Protein AF-A0A524IY95-F1 (afdb_monomer_lite)

Radius of gyration: 20.34 Å; chains: 1; bounding box: 54×57×30 Å

Secondary structure (DSSP, 8-state):
---------PPPEEEEESSGGGEEEEEEE-SSS-EEEEEE---SEEEEEEETTTEEEEEETTEEEEEE--HHHHT-PPPHHHHHHHHHHHHTT----

Structure (mmCIF, N/CA/C/O backbone):
data_AF-A0A524IY95-F1
#
_entry.id   AF-A0A524IY95-F1
#
loop_
_atom_site.group_PDB
_atom_site.id
_atom_site.type_symbol
_atom_site.label_atom_id
_atom_site.label_alt_id
_atom_site.label_comp_id
_atom_site.label_asym_id
_atom_site.label_entity_id
_atom_site.label_seq_id
_atom_site.pdbx_PDB_ins_code
_atom_site.Cartn_x
_atom_site.Cartn_y
_atom_site.Cartn_z
_atom_site.occupancy
_atom_site.B_iso_or_equiv
_atom_site.auth_seq_id
_atom_site.auth_comp_id
_atom_site.auth_asym_id
_atom_site.auth_atom_id
_atom_site.pdbx_PDB_model_num
ATOM 1 N N . MET A 1 1 ? 27.101 25.761 -12.326 1.00 37.00 1 MET A N 1
ATOM 2 C CA . MET A 1 1 ? 26.890 24.484 -11.610 1.00 37.00 1 MET A CA 1
ATOM 3 C C . MET A 1 1 ? 25.589 23.878 -12.107 1.00 37.00 1 MET A C 1
ATOM 5 O O . MET A 1 1 ? 24.523 24.252 -11.639 1.00 37.00 1 MET A O 1
ATOM 9 N N . THR A 1 2 ? 25.655 23.026 -13.126 1.00 36.78 2 THR A N 1
ATOM 10 C CA . THR A 1 2 ? 24.463 22.504 -13.808 1.00 36.78 2 THR A CA 1
ATOM 11 C C . THR A 1 2 ? 24.118 21.149 -13.203 1.00 36.78 2 THR A C 1
ATOM 13 O O . THR A 1 2 ? 24.705 20.133 -13.564 1.00 36.78 2 THR A O 1
ATOM 16 N N . ARG A 1 3 ? 23.203 21.124 -12.227 1.00 44.84 3 ARG A N 1
ATOM 17 C CA . ARG A 1 3 ? 22.599 19.870 -11.762 1.00 44.84 3 ARG A CA 1
ATOM 18 C C . ARG A 1 3 ? 21.469 19.539 -12.732 1.00 44.84 3 ARG A C 1
ATOM 20 O O . ARG A 1 3 ? 20.336 19.974 -12.557 1.00 44.84 3 ARG A O 1
ATOM 27 N N . THR A 1 4 ? 21.803 18.809 -13.790 1.00 45.38 4 THR A N 1
ATOM 28 C CA . THR A 1 4 ? 20.822 18.166 -14.666 1.00 45.38 4 THR A CA 1
ATOM 29 C C . THR A 1 4 ? 20.107 17.103 -13.837 1.00 45.38 4 THR A C 1
ATOM 31 O O . THR A 1 4 ? 20.555 15.962 -13.746 1.00 45.38 4 THR A O 1
ATOM 34 N N . ALA A 1 5 ? 19.029 17.484 -13.151 1.00 49.19 5 ALA A N 1
ATOM 35 C CA . ALA A 1 5 ? 18.117 16.523 -12.557 1.00 49.19 5 ALA A CA 1
ATOM 36 C C . ALA A 1 5 ? 17.391 15.850 -13.721 1.00 49.19 5 ALA A C 1
ATOM 38 O O . ALA A 1 5 ? 16.469 16.412 -14.310 1.00 49.19 5 ALA A O 1
ATOM 39 N N . ALA A 1 6 ? 17.878 14.669 -14.102 1.00 43.59 6 ALA A N 1
ATOM 40 C CA . ALA A 1 6 ? 17.152 13.766 -14.972 1.00 43.59 6 ALA A CA 1
ATOM 41 C C . ALA A 1 6 ? 15.714 13.690 -14.454 1.00 43.59 6 ALA A C 1
ATOM 43 O O . ALA A 1 6 ? 15.486 13.327 -13.299 1.00 43.59 6 ALA A O 1
ATOM 44 N N . ASN A 1 7 ? 14.768 14.101 -15.292 1.00 47.06 7 ASN A N 1
ATOM 45 C CA . ASN A 1 7 ? 13.345 14.073 -15.015 1.00 47.06 7 ASN A CA 1
ATOM 46 C C . ASN A 1 7 ? 12.911 12.600 -14.884 1.00 47.06 7 ASN A C 1
ATOM 48 O O . ASN A 1 7 ? 12.420 11.991 -15.835 1.00 47.06 7 ASN A O 1
ATOM 52 N N . LYS A 1 8 ? 13.179 11.984 -13.725 1.00 51.00 8 LYS A N 1
ATOM 53 C CA . LYS A 1 8 ? 12.581 10.714 -13.323 1.00 51.00 8 LYS A CA 1
ATOM 54 C C . LYS A 1 8 ? 11.116 11.032 -13.086 1.00 51.00 8 LYS A C 1
ATOM 56 O O . LYS A 1 8 ? 10.762 11.508 -12.013 1.00 51.00 8 LYS A O 1
ATOM 61 N N . LYS A 1 9 ? 10.277 10.804 -14.098 1.00 63.06 9 LYS A N 1
ATOM 62 C CA . LYS A 1 9 ? 8.826 10.750 -13.914 1.00 63.06 9 LYS A CA 1
ATOM 63 C C . LYS A 1 9 ? 8.564 9.809 -12.735 1.00 63.06 9 LYS A C 1
ATOM 65 O O . LYS A 1 9 ? 8.859 8.619 -12.830 1.00 63.06 9 LYS A O 1
ATOM 70 N N . GLY A 1 10 ? 8.149 10.367 -11.600 1.00 72.00 10 GLY A N 1
ATOM 71 C CA . GLY A 1 10 ? 7.852 9.588 -10.405 1.00 72.00 10 GLY A CA 1
ATOM 72 C C . GLY A 1 10 ? 6.745 8.585 -10.711 1.00 72.00 10 GLY A C 1
ATOM 73 O O . GLY A 1 10 ? 5.851 8.876 -11.507 1.00 72.00 10 GLY A O 1
ATOM 74 N N . ARG A 1 11 ? 6.816 7.399 -10.106 1.00 82.88 11 ARG A N 1
ATOM 75 C CA . ARG A 1 11 ? 5.716 6.436 -10.169 1.00 82.88 11 ARG A CA 1
ATOM 76 C C . ARG A 1 11 ? 4.608 6.910 -9.245 1.00 82.88 11 ARG A C 1
ATOM 78 O O . ARG A 1 11 ? 4.879 7.366 -8.135 1.00 82.88 11 ARG A O 1
ATOM 85 N N . VAL A 1 12 ? 3.374 6.813 -9.716 1.00 88.06 12 VAL A N 1
ATOM 86 C CA . VAL A 1 12 ? 2.198 7.206 -8.943 1.00 88.06 12 VAL A CA 1
ATOM 87 C C . VAL A 1 12 ? 1.583 5.958 -8.330 1.00 88.06 12 VAL A C 1
ATOM 89 O O . VAL A 1 12 ? 1.468 4.923 -8.987 1.00 88.06 12 VAL A O 1
ATOM 92 N N . PHE A 1 13 ? 1.172 6.066 -7.071 1.00 91.31 13 PHE A N 1
ATOM 93 C CA . PHE A 1 13 ? 0.325 5.072 -6.434 1.00 91.31 13 PHE A CA 1
ATOM 94 C C . PHE A 1 13 ? -0.922 5.740 -5.865 1.00 91.31 13 PHE A C 1
ATOM 96 O O . PHE A 1 13 ? -0.905 6.907 -5.476 1.00 91.31 13 PHE A O 1
ATOM 103 N N . THR A 1 14 ? -2.007 4.980 -5.801 1.00 91.50 14 THR A N 1
ATOM 104 C CA . THR A 1 14 ? -3.254 5.392 -5.159 1.00 91.50 14 THR A CA 1
ATOM 105 C C . THR A 1 14 ? -3.781 4.244 -4.318 1.00 91.50 14 THR A C 1
ATOM 107 O O . THR A 1 14 ? -3.912 3.127 -4.820 1.00 91.50 14 THR A O 1
ATOM 110 N N . ALA A 1 15 ? -4.118 4.522 -3.062 1.00 92.94 15 ALA A N 1
ATOM 111 C CA . ALA A 1 15 ? -4.817 3.590 -2.190 1.00 92.94 15 ALA A CA 1
ATOM 112 C C . ALA A 1 15 ? -6.226 4.124 -1.922 1.00 92.94 15 ALA A C 1
ATOM 114 O O . ALA A 1 15 ? -6.396 5.186 -1.326 1.00 92.94 15 ALA A O 1
ATOM 115 N N . GLU A 1 16 ? -7.235 3.387 -2.368 1.00 94.19 16 GLU A N 1
ATOM 116 C CA . GLU A 1 16 ? -8.638 3.690 -2.121 1.00 94.19 16 GLU A CA 1
ATOM 117 C C . GLU A 1 16 ? -9.164 2.728 -1.058 1.00 94.19 16 GLU A C 1
ATOM 119 O O . GLU A 1 16 ? -9.194 1.516 -1.265 1.00 94.19 16 GLU A O 1
ATOM 124 N N . LEU A 1 17 ? -9.562 3.257 0.097 1.00 95.00 17 LEU A N 1
ATOM 125 C CA . LEU A 1 17 ? -10.098 2.467 1.203 1.00 95.00 17 LEU A CA 1
ATOM 126 C C . LEU A 1 17 ? -11.602 2.710 1.329 1.00 95.00 17 LEU A C 1
ATOM 128 O O . LEU A 1 17 ? -12.055 3.852 1.329 1.00 95.00 17 LEU A O 1
ATOM 132 N N . LYS A 1 18 ? -12.381 1.642 1.522 1.00 93.12 18 LYS A N 1
ATOM 133 C CA . LYS A 1 18 ? -13.846 1.720 1.672 1.00 93.12 18 LYS A CA 1
ATOM 134 C C . LYS A 1 18 ? -14.285 2.433 2.953 1.00 93.12 18 LYS A C 1
ATOM 136 O O . LYS A 1 18 ? -15.431 2.855 3.072 1.00 93.12 18 LYS A O 1
ATOM 141 N N . SER A 1 19 ? -13.408 2.515 3.953 1.00 91.69 19 SER A N 1
ATOM 142 C CA . SER A 1 19 ? -13.703 3.141 5.240 1.00 91.69 19 SER A CA 1
ATOM 143 C C . SER A 1 19 ? -12.438 3.662 5.906 1.00 91.69 19 SER A C 1
ATOM 145 O O . SER A 1 19 ? -11.386 3.032 5.833 1.00 91.69 19 SER A O 1
ATOM 147 N N . LYS A 1 20 ? -12.573 4.747 6.678 1.00 91.06 20 LYS A N 1
ATOM 148 C CA . LYS A 1 20 ? -11.505 5.266 7.547 1.00 91.06 20 LYS A CA 1
ATOM 149 C C . LYS A 1 20 ? -11.016 4.239 8.574 1.00 91.06 20 LYS A C 1
ATOM 151 O O . LYS A 1 20 ? -9.877 4.323 8.995 1.00 91.06 20 LYS A O 1
ATOM 156 N N . ARG A 1 21 ? -11.838 3.249 8.948 1.00 92.44 21 ARG A N 1
ATOM 157 C CA . ARG A 1 21 ? -11.423 2.160 9.857 1.00 92.44 21 ARG A CA 1
ATOM 158 C C . ARG A 1 21 ? -10.382 1.217 9.249 1.00 92.44 21 ARG A C 1
ATOM 160 O O . ARG A 1 21 ? -9.701 0.521 9.988 1.00 92.44 21 ARG A O 1
ATOM 167 N N . ALA A 1 22 ? -10.289 1.163 7.920 1.00 90.50 22 ALA A N 1
ATOM 168 C CA . ALA A 1 22 ? -9.278 0.369 7.227 1.00 90.50 22 ALA A CA 1
ATOM 169 C C . ALA A 1 22 ? -7.912 1.079 7.178 1.00 90.50 22 ALA A C 1
ATOM 171 O O . ALA A 1 22 ? -6.904 0.450 6.862 1.00 90.50 22 ALA A O 1
ATOM 172 N N . LEU A 1 23 ? -7.873 2.376 7.498 1.00 93.44 23 LEU A N 1
ATOM 173 C CA . LEU A 1 23 ? -6.647 3.138 7.675 1.00 93.44 23 LEU A CA 1
ATOM 174 C C . LEU A 1 23 ? -6.170 2.966 9.120 1.00 93.44 23 LEU A C 1
ATOM 176 O O . LEU A 1 23 ? -6.910 3.253 10.058 1.00 93.44 23 LEU A O 1
ATOM 180 N N . LYS A 1 24 ? -4.939 2.489 9.294 1.00 91.00 24 LYS A N 1
ATOM 181 C CA . LYS A 1 24 ? -4.342 2.249 10.609 1.00 91.00 24 LYS A CA 1
ATOM 182 C C . LYS A 1 24 ? -3.612 3.489 11.114 1.00 91.00 24 LYS A C 1
ATOM 184 O O . LYS A 1 24 ? -3.802 3.877 12.262 1.00 91.00 24 LYS A O 1
ATOM 189 N N . SER A 1 25 ? -2.784 4.103 10.273 1.00 89.88 25 SER A N 1
ATOM 190 C CA . SER A 1 25 ? -2.021 5.296 10.634 1.00 89.88 25 SER A CA 1
ATOM 191 C C . SER A 1 25 ? -1.642 6.105 9.391 1.00 89.88 25 SER A C 1
ATOM 193 O O . SER A 1 25 ? -1.461 5.561 8.300 1.00 89.88 25 SER A O 1
ATOM 195 N N . ILE A 1 26 ? -1.541 7.424 9.561 1.00 90.25 26 ILE A N 1
ATOM 196 C CA . ILE A 1 26 ? -0.831 8.314 8.639 1.00 90.25 26 ILE A CA 1
ATOM 197 C C . ILE A 1 26 ? 0.154 9.098 9.493 1.00 90.25 26 ILE A C 1
ATOM 199 O O . ILE A 1 26 ? -0.254 9.765 10.444 1.00 90.25 26 ILE A O 1
ATOM 203 N N . SER A 1 27 ? 1.435 9.002 9.164 1.00 86.44 27 SER A N 1
ATOM 204 C CA . SER A 1 27 ? 2.493 9.781 9.791 1.00 86.44 27 SER A CA 1
ATOM 205 C C . SER A 1 27 ? 3.158 10.649 8.733 1.00 86.44 27 SER A C 1
ATOM 207 O O . SER A 1 27 ? 3.539 10.165 7.667 1.00 86.44 27 SER A O 1
ATOM 209 N N . LEU A 1 28 ? 3.234 11.942 9.028 1.00 83.31 28 LEU A N 1
ATOM 210 C CA . LEU A 1 28 ? 3.939 12.945 8.245 1.00 83.31 28 LEU A CA 1
ATOM 211 C C . LEU A 1 28 ? 5.129 13.362 9.104 1.00 83.31 28 LEU A C 1
ATOM 213 O O . LEU A 1 28 ? 4.930 14.019 10.130 1.00 83.31 28 LEU A O 1
ATOM 217 N N . ASP A 1 29 ? 6.329 12.908 8.750 1.00 77.12 29 ASP A N 1
ATOM 218 C CA . ASP A 1 29 ? 7.537 13.312 9.460 1.00 77.12 29 ASP A CA 1
ATOM 219 C C . ASP A 1 29 ? 8.036 14.639 8.881 1.00 77.12 29 ASP A C 1
ATOM 221 O O . ASP A 1 29 ? 8.405 14.723 7.713 1.00 77.12 29 ASP A O 1
ATOM 225 N N . ASN A 1 30 ? 8.028 15.680 9.715 1.00 66.00 30 ASN A N 1
ATOM 226 C CA . ASN A 1 30 ? 8.575 17.000 9.388 1.00 66.00 30 ASN A CA 1
ATOM 227 C C . ASN A 1 30 ? 10.040 17.143 9.858 1.00 66.00 30 ASN A C 1
ATOM 229 O O . ASN A 1 30 ? 10.557 18.257 9.963 1.00 66.00 30 ASN A O 1
ATOM 233 N N . GLY A 1 31 ? 10.679 16.034 10.2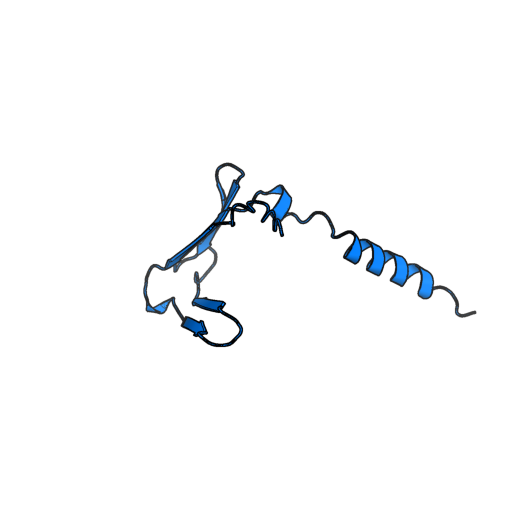42 1.00 65.94 31 GLY A N 1
ATOM 234 C CA . GLY A 1 31 ? 12.073 15.952 10.656 1.00 65.94 31 GLY A CA 1
ATOM 235 C C . GLY A 1 31 ? 13.056 15.964 9.482 1.00 65.94 31 GLY A C 1
ATOM 236 O O . GLY A 1 31 ? 12.753 16.371 8.366 1.00 65.94 31 GLY A O 1
ATOM 237 N N . THR A 1 32 ? 14.289 15.514 9.725 1.00 61.72 32 THR A N 1
ATOM 238 C CA . THR A 1 32 ? 15.361 15.502 8.708 1.00 61.72 32 THR A CA 1
ATOM 239 C C . THR A 1 32 ? 15.137 14.494 7.577 1.00 61.72 32 THR A C 1
ATOM 241 O O . THR A 1 32 ? 15.820 14.570 6.555 1.00 61.72 32 THR A O 1
ATOM 244 N N . GLN A 1 33 ? 14.190 13.566 7.739 1.00 66.12 33 GLN A N 1
ATOM 245 C CA . GLN A 1 33 ? 13.693 12.684 6.688 1.00 66.12 33 GLN A CA 1
ATOM 246 C C . GLN A 1 33 ? 12.254 13.100 6.366 1.00 66.12 33 GLN A C 1
ATOM 248 O O . GLN A 1 33 ? 11.324 12.679 7.039 1.00 66.12 33 GLN A O 1
ATOM 253 N N . ASP A 1 34 ? 12.106 13.957 5.354 1.00 72.75 34 ASP A N 1
ATOM 254 C CA . ASP A 1 34 ? 10.835 14.471 4.818 1.00 72.75 34 ASP A CA 1
ATOM 255 C C . ASP A 1 34 ? 10.030 13.325 4.175 1.00 72.75 34 ASP A C 1
ATOM 257 O O . ASP A 1 34 ? 10.102 13.065 2.970 1.00 72.75 34 ASP A O 1
ATOM 261 N N . GLY A 1 35 ? 9.379 12.528 5.023 1.00 81.06 35 GLY A N 1
ATOM 262 C CA . GLY A 1 35 ? 8.809 11.233 4.678 1.00 81.06 35 GLY A CA 1
ATOM 263 C C . GLY A 1 35 ? 7.361 11.092 5.131 1.00 81.06 35 GLY A C 1
ATOM 264 O O . GLY A 1 35 ? 6.960 11.569 6.191 1.00 81.06 35 GLY A O 1
ATOM 265 N N . VAL A 1 36 ? 6.570 10.380 4.326 1.00 86.69 36 VAL A N 1
ATOM 266 C CA . VAL A 1 36 ? 5.169 10.069 4.628 1.00 86.69 36 VAL A CA 1
ATOM 267 C C . VAL A 1 36 ? 4.996 8.561 4.744 1.00 86.69 36 VAL A C 1
ATOM 269 O O . VAL A 1 36 ? 5.307 7.827 3.806 1.00 86.69 36 VAL A O 1
ATOM 272 N N . LEU A 1 37 ? 4.458 8.101 5.873 1.00 87.69 37 LEU A N 1
ATOM 273 C CA . LEU A 1 37 ? 4.072 6.708 6.084 1.00 87.69 37 LEU A CA 1
ATOM 274 C C . LEU A 1 37 ? 2.549 6.598 6.129 1.00 87.69 37 LEU A C 1
ATOM 276 O O . LEU A 1 37 ? 1.894 7.236 6.952 1.00 87.69 37 LEU A O 1
ATOM 280 N N . ILE A 1 38 ? 1.993 5.754 5.261 1.00 90.12 38 ILE A N 1
ATOM 281 C CA . ILE A 1 38 ? 0.569 5.418 5.239 1.00 90.12 38 ILE A CA 1
ATOM 282 C C . ILE A 1 38 ? 0.448 3.923 5.519 1.00 90.12 38 ILE A C 1
ATOM 284 O O . ILE A 1 38 ? 0.866 3.102 4.703 1.00 90.12 38 ILE A O 1
ATOM 288 N N . GLU A 1 39 ? -0.146 3.565 6.653 1.00 90.00 39 GLU A N 1
ATOM 289 C CA . GLU A 1 39 ? -0.451 2.178 6.992 1.00 90.00 39 GLU A CA 1
ATOM 290 C C . GLU A 1 39 ? -1.960 1.943 6.965 1.00 90.00 39 GLU A C 1
ATOM 292 O O . GLU A 1 39 ? -2.747 2.673 7.570 1.00 90.00 39 GLU A O 1
ATOM 297 N N . GLY A 1 40 ? -2.381 0.862 6.319 1.00 92.50 40 GLY A N 1
ATOM 298 C CA . GLY A 1 40 ? -3.774 0.438 6.268 1.00 92.50 40 GLY A CA 1
ATOM 299 C C . GLY A 1 40 ? -3.897 -1.013 5.827 1.00 92.50 40 GLY A C 1
ATOM 300 O O . GLY A 1 40 ? -2.899 -1.696 5.600 1.00 92.50 40 GLY A O 1
ATOM 301 N N . THR A 1 41 ? -5.130 -1.494 5.710 1.00 94.88 41 THR A N 1
ATOM 302 C CA . THR A 1 41 ? -5.428 -2.848 5.242 1.00 94.88 41 THR A CA 1
ATOM 303 C C . THR A 1 41 ? -6.380 -2.818 4.054 1.00 94.88 41 THR A C 1
ATOM 305 O O . THR A 1 41 ? -7.409 -2.147 4.077 1.00 94.88 41 THR A O 1
ATOM 308 N N . LEU A 1 42 ? -6.068 -3.600 3.019 1.00 95.88 42 LEU A N 1
ATOM 309 C CA . LEU A 1 42 ? -7.019 -3.909 1.947 1.00 95.88 42 LEU A CA 1
ATOM 310 C C . LEU A 1 42 ? -7.995 -5.027 2.369 1.00 95.88 42 LEU A C 1
ATOM 312 O O . LEU A 1 42 ? -8.913 -5.372 1.627 1.00 95.88 42 LEU A O 1
ATOM 316 N N . GLY A 1 43 ? -7.844 -5.581 3.575 1.00 95.75 43 GLY A N 1
ATOM 317 C CA . GLY A 1 43 ? -8.586 -6.740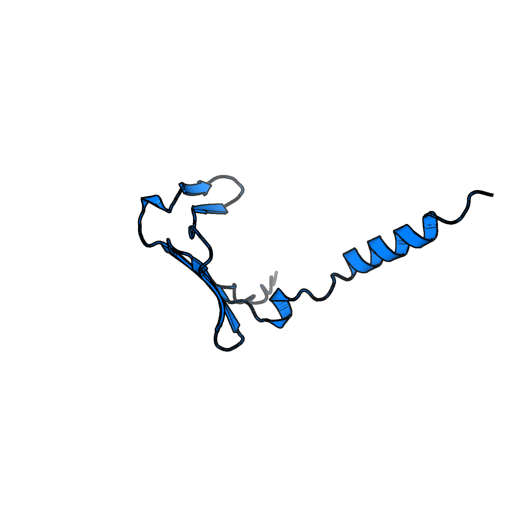 4.056 1.00 95.75 43 GLY A CA 1
ATOM 318 C C . GLY A 1 43 ? -8.133 -8.028 3.365 1.00 95.75 43 GLY A C 1
ATOM 319 O O . GLY A 1 43 ? -6.959 -8.188 3.045 1.00 95.75 43 GLY A O 1
ATOM 320 N N . THR A 1 44 ? -9.064 -8.956 3.137 1.00 96.88 44 THR A N 1
ATOM 321 C CA . THR A 1 44 ? -8.761 -10.204 2.415 1.00 96.88 44 THR A CA 1
ATOM 322 C C . THR A 1 44 ? -8.550 -9.919 0.930 1.00 96.88 44 THR A C 1
ATOM 324 O O . THR A 1 44 ? -9.312 -9.146 0.344 1.00 96.88 44 THR A O 1
ATOM 327 N N . LEU A 1 45 ? -7.529 -10.536 0.330 1.00 97.12 45 LEU A N 1
ATOM 328 C CA . LEU A 1 45 ? -7.241 -10.423 -1.099 1.00 97.12 45 LEU A CA 1
ATOM 329 C C . LEU A 1 45 ? -8.374 -11.055 -1.914 1.00 97.12 45 LEU A C 1
ATOM 331 O O . LEU A 1 45 ? -8.691 -12.227 -1.736 1.00 97.12 45 LEU A O 1
ATOM 335 N N . ILE A 1 46 ? -8.961 -10.272 -2.814 1.00 96.69 46 ILE A N 1
ATOM 336 C CA . ILE A 1 46 ? -9.935 -10.743 -3.804 1.00 96.69 46 ILE A CA 1
ATOM 337 C C . ILE A 1 46 ? -9.210 -11.076 -5.112 1.00 96.69 46 ILE A C 1
ATOM 339 O O . ILE A 1 46 ? -9.525 -12.068 -5.759 1.00 96.69 46 ILE A O 1
ATOM 343 N N . GLY A 1 47 ? -8.213 -10.272 -5.489 1.00 93.44 47 GLY A N 1
ATOM 344 C CA . 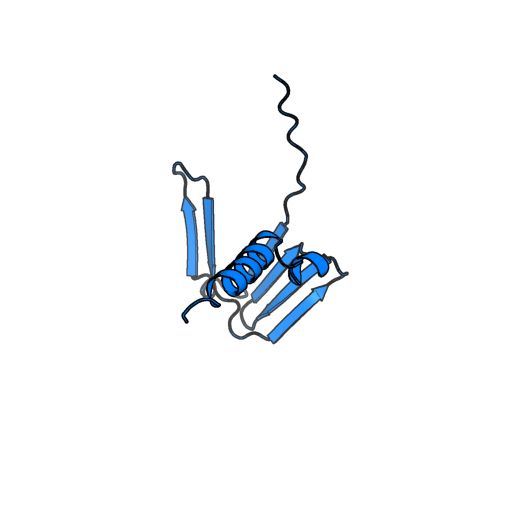GLY A 1 47 ? -7.387 -10.536 -6.662 1.00 93.44 47 GLY A CA 1
ATOM 345 C C . GLY A 1 47 ? -6.315 -9.478 -6.887 1.00 93.44 47 GLY A C 1
ATOM 346 O O . GLY A 1 47 ? -6.324 -8.420 -6.262 1.00 93.44 47 GLY A O 1
ATOM 347 N N . ALA A 1 48 ? -5.394 -9.766 -7.801 1.00 92.12 48 ALA A N 1
ATOM 348 C CA . ALA A 1 48 ? -4.404 -8.815 -8.289 1.00 92.12 48 ALA A CA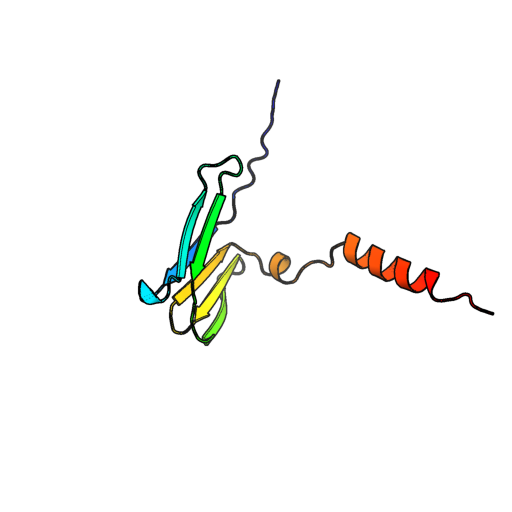 1
ATOM 349 C C . ALA A 1 48 ? -4.284 -8.949 -9.809 1.00 92.12 48 ALA A C 1
ATOM 351 O O . ALA A 1 48 ? -4.304 -10.065 -10.332 1.00 92.12 48 ALA A O 1
ATOM 352 N N . ARG A 1 49 ? -4.185 -7.828 -10.524 1.00 90.69 49 ARG A N 1
ATOM 353 C CA . ARG A 1 49 ? -4.088 -7.812 -11.989 1.00 90.69 49 ARG A CA 1
ATOM 354 C C . ARG A 1 49 ? -3.246 -6.650 -12.489 1.00 90.69 49 ARG A C 1
ATOM 356 O O . ARG A 1 49 ? -3.192 -5.605 -11.852 1.00 90.69 49 ARG A O 1
ATOM 363 N N . ILE A 1 50 ? -2.633 -6.833 -13.653 1.00 87.62 50 ILE A N 1
ATOM 364 C CA . ILE A 1 50 ? -2.023 -5.737 -14.405 1.00 87.62 50 ILE A CA 1
ATOM 365 C C . ILE A 1 50 ? -3.077 -5.182 -15.365 1.00 87.62 50 ILE A C 1
ATOM 367 O O . ILE A 1 50 ? -3.593 -5.918 -16.206 1.00 87.62 50 ILE A O 1
ATOM 371 N N . GLN A 1 51 ? -3.403 -3.901 -15.236 1.00 82.50 51 GLN A N 1
ATOM 372 C CA . GLN A 1 51 ? -4.281 -3.170 -16.140 1.00 82.50 51 GLN A CA 1
ATOM 373 C C . GLN A 1 51 ? -3.437 -2.428 -17.181 1.00 82.50 51 GLN A C 1
ATOM 375 O O . GLN A 1 51 ? -2.420 -1.813 -16.849 1.00 82.50 51 GLN A O 1
ATOM 380 N N . ASP A 1 52 ? -3.830 -2.556 -18.449 1.00 78.38 52 ASP A N 1
ATOM 381 C CA . ASP A 1 52 ? -3.199 -1.910 -19.607 1.00 78.38 52 ASP A CA 1
ATOM 382 C C . ASP A 1 52 ? -1.674 -2.112 -19.703 1.00 78.38 52 ASP A C 1
ATOM 384 O O . ASP A 1 52 ? -0.958 -1.289 -20.261 1.00 78.38 52 ASP A O 1
ATOM 388 N N . GLY A 1 53 ? -1.160 -3.213 -19.137 1.00 69.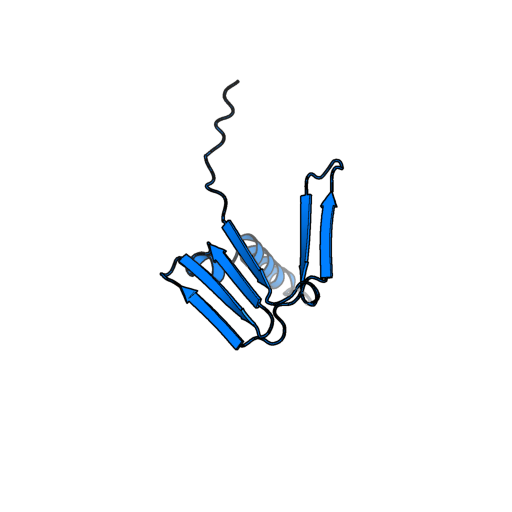12 53 GLY A N 1
ATOM 389 C CA . GLY A 1 53 ? 0.265 -3.569 -19.130 1.00 69.12 53 GLY A CA 1
ATOM 390 C C . GLY A 1 53 ? 1.161 -2.717 -18.218 1.00 69.12 53 GLY A C 1
ATOM 391 O O . GLY A 1 53 ? 2.369 -2.957 -18.169 1.00 69.12 53 GLY A O 1
ATOM 392 N N . ILE A 1 54 ? 0.602 -1.722 -17.520 1.00 73.31 54 ILE A N 1
ATOM 393 C CA . ILE A 1 54 ? 1.383 -0.649 -16.883 1.00 73.31 54 ILE A CA 1
ATOM 394 C C . ILE A 1 54 ? 0.931 -0.367 -15.439 1.00 73.31 54 ILE A C 1
ATOM 396 O O . ILE A 1 54 ? 1.681 0.235 -14.682 1.00 73.31 54 ILE A O 1
ATOM 400 N N . VAL A 1 55 ? -0.257 -0.809 -15.013 1.00 82.38 55 VAL A N 1
ATOM 401 C CA . VAL A 1 55 ? -0.757 -0.544 -13.653 1.00 82.38 55 VAL A CA 1
ATOM 402 C C . VAL A 1 55 ? -1.018 -1.846 -12.912 1.00 82.38 55 VAL A C 1
ATOM 404 O O . VAL A 1 55 ? -1.875 -2.624 -13.317 1.00 82.38 55 VAL A O 1
ATOM 407 N N . LEU A 1 56 ? -0.334 -2.074 -11.791 1.00 90.31 56 LEU A N 1
ATOM 408 C CA . LEU A 1 56 ? -0.680 -3.151 -10.868 1.00 90.31 56 LEU A CA 1
ATOM 409 C C . LEU A 1 56 ? -1.850 -2.712 -9.989 1.00 90.31 56 LEU A C 1
ATOM 411 O O . LEU A 1 56 ? -1.723 -1.779 -9.200 1.00 90.31 56 LEU A O 1
ATOM 415 N N . GLU A 1 57 ? -2.971 -3.417 -10.101 1.00 92.94 57 GLU A N 1
ATOM 416 C CA . GLU A 1 57 ? -4.153 -3.255 -9.264 1.00 92.94 57 GLU A CA 1
ATOM 417 C C . GLU A 1 57 ? -4.284 -4.450 -8.312 1.00 92.94 57 GLU A C 1
ATOM 419 O O . GLU A 1 57 ? -4.442 -5.592 -8.744 1.00 92.94 57 GLU A O 1
ATOM 424 N N . VAL A 1 58 ? -4.243 -4.184 -7.007 1.00 94.62 58 VAL A N 1
ATOM 425 C CA . VAL A 1 58 ? -4.485 -5.156 -5.935 1.00 94.62 58 VAL A CA 1
ATOM 426 C C . VAL A 1 58 ? -5.838 -4.849 -5.307 1.00 94.62 58 VAL A C 1
ATOM 428 O O . VAL A 1 58 ? -6.039 -3.781 -4.730 1.00 94.62 58 VAL A O 1
ATOM 431 N N . ILE A 1 59 ? -6.769 -5.791 -5.415 1.00 96.25 59 ILE A N 1
ATOM 432 C CA . ILE A 1 59 ? -8.157 -5.657 -4.977 1.00 96.25 59 ILE A CA 1
ATOM 433 C C . ILE A 1 59 ? -8.345 -6.478 -3.709 1.00 96.25 59 ILE A C 1
ATOM 435 O O . ILE A 1 59 ? -8.214 -7.704 -3.720 1.00 96.25 59 ILE A O 1
ATOM 439 N N . GLY A 1 60 ? -8.701 -5.811 -2.617 1.00 96.81 60 GLY A N 1
ATOM 440 C CA . GLY A 1 60 ? -9.083 -6.455 -1.371 1.00 96.81 60 GLY A CA 1
ATOM 441 C C . GLY A 1 60 ? -10.501 -6.094 -0.935 1.00 96.81 60 GLY A C 1
ATOM 442 O O . GLY A 1 60 ? -11.150 -5.180 -1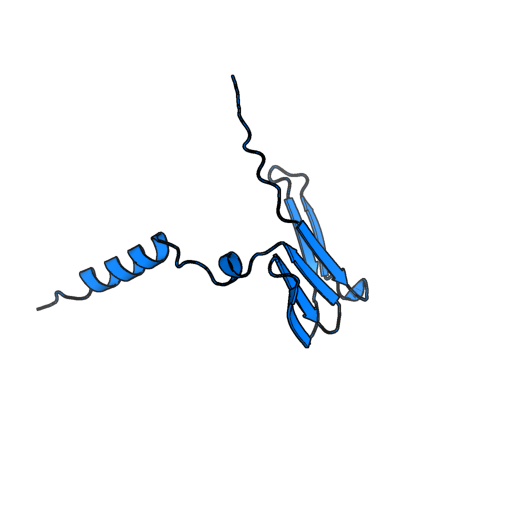.445 1.00 96.81 60 GLY A O 1
ATOM 443 N N . THR A 1 61 ? -11.013 -6.821 0.053 1.00 97.12 61 THR A N 1
ATOM 444 C CA . THR A 1 61 ? -12.368 -6.604 0.595 1.00 97.12 61 THR A CA 1
ATOM 445 C C . THR A 1 61 ? -12.621 -5.192 1.141 1.00 97.12 61 THR A C 1
ATOM 447 O O . THR A 1 61 ? -13.771 -4.752 1.130 1.00 97.12 61 THR A O 1
ATOM 450 N N . GLN A 1 62 ? -11.584 -4.477 1.584 1.00 96.38 62 GLN A N 1
ATOM 451 C CA . GLN A 1 62 ? -11.654 -3.158 2.229 1.00 96.38 62 GLN A CA 1
ATOM 452 C C . GLN A 1 62 ? -11.043 -2.030 1.388 1.00 96.38 62 GLN A C 1
ATOM 454 O O . GLN A 1 62 ? -11.084 -0.877 1.815 1.00 96.38 62 GLN A O 1
ATOM 459 N N . GLY A 1 63 ? -10.518 -2.319 0.196 1.00 95.38 63 GLY A N 1
ATOM 460 C CA . GLY A 1 63 ? -9.927 -1.287 -0.645 1.00 95.38 63 GLY A CA 1
ATOM 461 C C . GLY A 1 63 ? -9.229 -1.811 -1.890 1.00 95.38 63 GLY A C 1
ATOM 462 O O . GLY A 1 63 ? -9.179 -3.016 -2.136 1.00 95.38 63 GLY A O 1
ATOM 463 N N . ILE A 1 64 ? -8.675 -0.881 -2.659 1.00 96.00 64 ILE A N 1
ATOM 464 C CA . ILE A 1 64 ? -7.917 -1.144 -3.878 1.00 96.00 64 ILE A CA 1
ATOM 465 C C . ILE A 1 64 ? -6.615 -0.343 -3.822 1.00 96.00 64 ILE A C 1
ATOM 467 O O . ILE A 1 64 ? -6.633 0.860 -3.566 1.00 96.00 64 ILE A O 1
ATOM 471 N N . LEU A 1 65 ? -5.487 -1.004 -4.075 1.00 94.94 65 LEU A N 1
ATOM 472 C CA . LEU A 1 65 ? -4.192 -0.357 -4.277 1.00 94.94 65 LEU A CA 1
ATOM 473 C C . LEU A 1 65 ? -3.845 -0.408 -5.761 1.00 94.94 65 LEU A C 1
ATOM 475 O O . LEU A 1 65 ? -3.843 -1.483 -6.356 1.00 94.94 65 LEU A O 1
ATOM 479 N N . ARG A 1 66 ? -3.527 0.746 -6.344 1.00 93.50 66 ARG A N 1
ATOM 480 C CA . ARG A 1 66 ? -3.027 0.861 -7.716 1.00 93.50 66 ARG A CA 1
ATOM 481 C C . ARG A 1 66 ? -1.640 1.470 -7.696 1.00 93.50 66 ARG A C 1
ATOM 483 O O . ARG A 1 66 ? -1.427 2.469 -7.012 1.00 93.50 66 ARG A O 1
ATOM 490 N N . VAL A 1 67 ? -0.722 0.880 -8.445 1.00 91.56 67 VAL A N 1
ATOM 491 C CA . VAL A 1 67 ? 0.648 1.371 -8.614 1.00 91.56 67 VAL A CA 1
ATOM 492 C C . VAL A 1 67 ? 0.975 1.366 -10.099 1.00 91.56 67 VAL A C 1
ATOM 494 O O . VAL A 1 67 ? 0.766 0.353 -10.761 1.00 91.56 67 VAL A O 1
ATOM 497 N N . ASP A 1 68 ? 1.497 2.477 -10.614 1.00 89.31 68 ASP A N 1
ATOM 498 C CA . ASP A 1 68 ? 2.125 2.516 -11.937 1.00 89.31 68 ASP A CA 1
ATOM 499 C C . ASP A 1 68 ? 3.395 1.648 -11.912 1.00 89.31 68 ASP A C 1
ATOM 501 O O . ASP A 1 68 ? 4.445 2.056 -11.406 1.00 89.31 68 ASP A O 1
ATOM 505 N N . LEU A 1 69 ? 3.255 0.414 -12.393 1.00 85.81 69 LEU A N 1
ATOM 506 C CA . LEU A 1 69 ? 4.265 -0.631 -12.384 1.00 85.81 69 LEU A CA 1
ATOM 507 C C . LEU A 1 69 ? 4.113 -1.503 -13.633 1.00 85.81 69 LEU A C 1
ATOM 509 O O . LEU A 1 69 ? 3.101 -2.186 -13.815 1.00 85.81 69 LEU A O 1
ATOM 513 N N . LYS A 1 70 ? 5.153 -1.536 -14.471 1.00 81.19 70 LYS A N 1
ATOM 514 C CA . LYS A 1 70 ? 5.177 -2.431 -15.630 1.00 81.19 70 LYS A CA 1
ATOM 515 C C . LYS A 1 70 ? 5.410 -3.866 -15.182 1.00 81.19 70 LYS A C 1
ATOM 517 O O . LYS A 1 70 ? 6.165 -4.130 -14.246 1.00 81.19 70 LYS A O 1
ATOM 522 N N . ILE A 1 71 ? 4.823 -4.810 -15.909 1.00 74.00 71 ILE A N 1
ATOM 523 C CA . ILE A 1 71 ? 4.941 -6.242 -15.599 1.00 74.00 71 ILE A CA 1
ATOM 524 C C . ILE A 1 71 ? 6.401 -6.733 -15.584 1.00 74.00 71 ILE A C 1
ATOM 526 O O . ILE A 1 71 ? 6.775 -7.548 -14.744 1.00 74.00 71 ILE A O 1
ATOM 530 N N . GLU A 1 72 ? 7.243 -6.177 -16.458 1.00 76.56 72 GLU A N 1
ATOM 531 C CA . GLU A 1 72 ? 8.682 -6.460 -16.543 1.00 76.56 72 GLU A CA 1
ATOM 532 C C . GLU A 1 72 ? 9.434 -6.043 -15.269 1.00 76.56 72 GLU A C 1
ATOM 534 O O . GLU A 1 72 ? 10.379 -6.708 -14.852 1.00 76.56 72 GLU A O 1
ATOM 539 N N . GLU A 1 73 ? 8.990 -4.962 -14.621 1.00 73.38 73 GLU A N 1
ATOM 540 C CA . GLU A 1 73 ? 9.558 -4.461 -13.366 1.00 73.38 73 GLU A CA 1
ATOM 541 C C . GLU A 1 73 ? 9.056 -5.287 -12.171 1.00 73.38 73 GLU A C 1
ATOM 543 O O . GLU A 1 73 ? 9.816 -5.560 -11.243 1.00 73.38 73 GLU A O 1
ATOM 548 N N . ALA A 1 74 ? 7.794 -5.730 -12.211 1.00 69.62 74 ALA A N 1
ATOM 549 C CA . ALA A 1 74 ? 7.178 -6.549 -11.165 1.00 69.62 74 ALA A CA 1
ATOM 550 C C . ALA A 1 74 ? 7.782 -7.960 -11.070 1.00 69.62 74 ALA A C 1
ATOM 552 O O . ALA A 1 74 ? 7.884 -8.523 -9.982 1.00 69.62 74 ALA A O 1
ATOM 553 N N . MET A 1 75 ? 8.187 -8.528 -12.207 1.00 68.69 75 MET A N 1
ATOM 554 C CA . MET A 1 75 ? 8.762 -9.874 -12.291 1.00 68.69 75 MET A CA 1
ATOM 555 C C . MET A 1 75 ? 10.217 -9.939 -11.817 1.00 68.69 75 MET A C 1
ATOM 557 O O . MET A 1 75 ? 10.740 -11.040 -11.678 1.00 68.69 75 MET A O 1
ATOM 561 N N . GLY A 1 76 ? 10.846 -8.785 -11.556 1.00 58.75 76 GLY A N 1
ATOM 562 C CA . GLY A 1 76 ? 12.238 -8.663 -11.148 1.00 58.75 76 GLY A CA 1
ATOM 563 C C . GLY A 1 76 ? 13.188 -9.303 -12.159 1.00 58.75 76 GLY A C 1
ATOM 564 O O . GLY A 1 76 ? 13.390 -10.514 -12.159 1.00 58.75 76 GLY A O 1
ATOM 565 N N . THR A 1 77 ? 13.889 -8.512 -12.973 1.00 56.62 77 THR A N 1
ATOM 566 C CA . THR A 1 77 ? 15.154 -9.038 -13.505 1.00 56.62 77 THR A CA 1
ATOM 567 C C . THR A 1 77 ? 16.028 -9.366 -12.296 1.00 56.62 77 THR A C 1
ATOM 569 O O . THR A 1 77 ? 16.198 -8.470 -11.459 1.00 56.62 77 THR A O 1
ATOM 572 N N . PRO A 1 78 ? 16.543 -10.602 -12.148 1.00 50.81 78 PRO A N 1
ATOM 573 C CA . PRO A 1 78 ? 17.379 -10.951 -11.013 1.00 50.81 78 PRO A CA 1
ATOM 574 C C . PRO A 1 78 ? 18.477 -9.902 -10.904 1.00 50.81 78 PRO A C 1
ATOM 576 O O . PRO A 1 78 ? 19.239 -9.685 -11.845 1.00 50.81 78 PRO A O 1
ATOM 579 N N . ASN A 1 79 ? 18.487 -9.192 -9.779 1.00 57.31 79 ASN A N 1
ATOM 580 C CA . ASN A 1 79 ? 19.472 -8.166 -9.515 1.00 57.31 79 ASN A CA 1
ATOM 581 C C . ASN A 1 79 ? 20.850 -8.815 -9.677 1.00 57.31 79 ASN A C 1
ATOM 583 O O . ASN A 1 79 ? 21.142 -9.822 -9.028 1.00 57.31 79 ASN A O 1
ATOM 587 N N . SER A 1 80 ? 21.697 -8.268 -10.547 1.00 56.97 80 SER A N 1
ATOM 588 C CA . SER A 1 80 ? 23.038 -8.802 -10.803 1.00 56.97 80 SER A CA 1
ATOM 589 C C . SER A 1 80 ? 23.849 -8.952 -9.506 1.00 56.97 80 SER A C 1
ATOM 591 O O . SER A 1 80 ? 24.707 -9.828 -9.411 1.00 56.97 80 SER A O 1
ATOM 593 N N . ALA A 1 81 ? 23.531 -8.164 -8.469 1.00 57.72 81 ALA A N 1
ATOM 594 C CA . ALA A 1 81 ? 24.108 -8.294 -7.132 1.00 57.72 81 ALA A CA 1
ATOM 595 C C . ALA A 1 81 ? 23.655 -9.560 -6.370 1.00 57.72 81 ALA A C 1
ATOM 597 O O . ALA A 1 81 ? 24.454 -10.151 -5.641 1.00 57.72 81 ALA A O 1
ATOM 598 N N . ASP A 1 82 ? 22.413 -10.016 -6.555 1.00 57.34 82 ASP A N 1
ATOM 599 C CA . ASP A 1 82 ? 21.888 -11.241 -5.935 1.00 57.34 82 ASP A CA 1
ATOM 600 C C . ASP A 1 82 ? 22.382 -12.500 -6.663 1.00 57.34 82 ASP A C 1
ATOM 602 O O . ASP A 1 82 ? 22.675 -13.517 -6.027 1.00 57.34 82 ASP A O 1
ATOM 606 N N . VAL A 1 83 ? 22.576 -12.416 -7.985 1.00 60.00 83 VAL A N 1
ATOM 607 C CA . VAL A 1 83 ? 23.228 -13.474 -8.777 1.00 60.00 83 VAL A CA 1
ATOM 608 C C . VAL A 1 83 ? 24.696 -13.625 -8.369 1.00 60.00 83 VAL A C 1
ATOM 610 O O . VAL A 1 83 ? 25.154 -14.745 -8.138 1.00 60.00 83 VAL A O 1
ATOM 613 N N . ALA A 1 84 ? 25.423 -12.514 -8.196 1.00 56.28 84 ALA A N 1
ATOM 614 C CA . ALA A 1 84 ? 26.821 -12.535 -7.764 1.00 56.28 84 ALA A CA 1
ATOM 615 C C . ALA A 1 84 ? 26.989 -13.137 -6.358 1.00 56.28 84 ALA A C 1
ATOM 617 O O . ALA A 1 84 ? 27.860 -13.978 -6.148 1.00 56.28 84 ALA A O 1
ATOM 618 N N . ARG A 1 85 ? 26.124 -12.786 -5.396 1.00 56.06 85 ARG A N 1
ATOM 619 C CA . ARG A 1 85 ? 26.162 -13.364 -4.039 1.00 56.06 85 ARG A CA 1
ATOM 620 C C . ARG A 1 85 ? 25.868 -14.864 -4.023 1.00 56.06 85 ARG A C 1
ATOM 622 O O . ARG A 1 85 ? 26.513 -15.596 -3.274 1.00 56.06 85 ARG A O 1
ATOM 629 N N . ARG A 1 86 ? 24.951 -15.337 -4.875 1.00 56.59 86 ARG A N 1
ATOM 630 C CA . ARG A 1 86 ? 24.704 -16.775 -5.063 1.00 56.59 86 ARG A CA 1
ATOM 631 C C . ARG A 1 86 ? 25.906 -17.480 -5.690 1.00 56.59 86 ARG A C 1
ATOM 633 O O . ARG A 1 86 ? 26.299 -18.525 -5.187 1.00 56.59 86 ARG A O 1
ATOM 640 N N . ALA A 1 87 ? 26.535 -16.901 -6.713 1.00 56.97 87 ALA A N 1
ATOM 641 C CA . ALA A 1 87 ? 27.700 -17.497 -7.371 1.00 56.97 87 ALA A CA 1
ATOM 642 C C . ALA A 1 87 ? 28.918 -17.614 -6.434 1.00 56.97 87 ALA A C 1
ATOM 644 O O . ALA A 1 87 ? 29.582 -18.648 -6.412 1.00 56.97 87 ALA A O 1
ATOM 645 N N . VAL A 1 88 ? 29.181 -16.600 -5.604 1.00 59.53 88 VAL A N 1
ATOM 646 C CA . VAL A 1 88 ? 30.318 -16.599 -4.662 1.00 59.53 88 VAL A CA 1
ATOM 647 C C . VAL A 1 88 ? 30.112 -17.592 -3.504 1.00 59.53 88 VAL A C 1
ATOM 649 O O . VAL A 1 88 ? 31.081 -18.171 -3.010 1.00 59.53 88 VAL A O 1
ATOM 652 N N . GLY A 1 89 ? 28.862 -17.857 -3.102 1.00 55.19 89 GLY A N 1
ATOM 653 C CA . GLY A 1 89 ? 28.535 -18.858 -2.079 1.00 55.19 89 GLY A CA 1
ATOM 654 C C . GLY A 1 89 ? 28.860 -20.300 -2.491 1.00 55.19 89 GLY A C 1
ATOM 655 O O . GLY A 1 89 ? 29.302 -21.086 -1.655 1.00 55.19 89 GLY A O 1
ATOM 656 N N . PHE A 1 90 ? 28.723 -20.641 -3.778 1.00 55.28 90 PHE A N 1
ATOM 657 C CA . PHE A 1 90 ? 29.058 -21.981 -4.282 1.00 55.28 90 PHE A CA 1
ATOM 658 C C . PHE A 1 90 ? 30.568 -22.221 -4.422 1.00 55.28 90 PHE A C 1
ATOM 660 O O . PHE A 1 90 ? 31.018 -23.353 -4.266 1.00 55.28 90 PHE A O 1
ATOM 667 N N . VAL A 1 91 ? 31.370 -21.177 -4.661 1.00 58.62 91 VAL A N 1
ATOM 668 C CA . VAL A 1 91 ? 32.828 -21.322 -4.846 1.00 58.62 91 VAL A CA 1
ATOM 669 C C . VAL A 1 91 ? 33.557 -21.575 -3.517 1.00 58.62 91 VAL A C 1
ATOM 671 O O . VAL A 1 91 ? 34.555 -22.291 -3.493 1.00 58.62 91 VAL A O 1
ATOM 674 N N . ASN A 1 92 ? 33.043 -21.062 -2.393 1.00 55.28 92 ASN A N 1
ATOM 675 C CA . ASN A 1 92 ? 33.691 -21.198 -1.078 1.00 55.28 92 ASN A CA 1
ATOM 676 C C . ASN A 1 92 ? 33.247 -22.427 -0.259 1.00 55.28 92 ASN A C 1
ATOM 678 O O . ASN A 1 92 ? 33.829 -22.699 0.789 1.00 55.28 92 ASN A O 1
ATOM 682 N N . GLY A 1 93 ? 32.249 -23.192 -0.717 1.00 54.44 93 GLY A N 1
ATOM 683 C CA . GLY A 1 93 ? 31.756 -24.392 -0.020 1.00 54.44 93 GLY A CA 1
ATOM 684 C C . GLY A 1 93 ? 32.526 -25.686 -0.319 1.00 54.44 93 GLY A C 1
ATOM 685 O O . GLY A 1 93 ? 32.187 -26.734 0.221 1.00 54.44 93 GLY A O 1
ATOM 686 N N . GLY A 1 94 ? 33.540 -25.636 -1.188 1.00 55.91 94 GLY A N 1
ATOM 687 C CA . GLY A 1 94 ? 34.117 -26.820 -1.824 1.00 55.91 94 GLY A CA 1
ATOM 688 C C . GLY A 1 94 ? 35.605 -27.058 -1.590 1.00 55.91 94 GLY A C 1
ATOM 689 O O . GLY A 1 94 ? 36.263 -27.486 -2.527 1.00 55.91 94 GLY A O 1
ATOM 690 N N . ARG A 1 95 ? 36.167 -26.794 -0.401 1.00 53.91 95 ARG A N 1
ATOM 691 C CA . ARG A 1 95 ? 37.456 -27.390 0.019 1.00 53.91 95 ARG A CA 1
ATOM 692 C C . ARG A 1 95 ? 37.510 -27.615 1.527 1.00 53.91 95 ARG A C 1
ATOM 694 O O . ARG A 1 95 ? 37.966 -26.765 2.286 1.00 53.91 95 ARG A O 1
ATOM 701 N N . ARG A 1 96 ? 37.073 -28.802 1.935 1.00 51.16 96 ARG A N 1
ATOM 702 C CA . ARG A 1 96 ? 37.614 -29.510 3.096 1.00 51.16 96 ARG A CA 1
ATOM 703 C C . ARG A 1 96 ? 37.879 -30.948 2.656 1.00 51.16 96 ARG A C 1
ATOM 705 O O . ARG A 1 96 ? 36.965 -31.764 2.651 1.00 51.16 96 ARG A O 1
ATOM 712 N N . GLN A 1 97 ? 39.099 -31.189 2.187 1.00 51.12 97 GLN A N 1
ATOM 713 C CA . GLN A 1 97 ? 39.798 -32.452 2.410 1.00 51.12 97 GLN A CA 1
ATOM 714 C C . GLN A 1 97 ? 40.939 -32.140 3.367 1.00 51.12 97 GLN A C 1
ATOM 716 O O . GLN A 1 97 ? 41.538 -31.053 3.179 1.00 51.12 97 GLN A O 1
#

Sequence (97 aa):
MTRTAANKKGRVFTAELKSKRALKSISLDNGTQDGVLIEGTLGTLIGARIQDGIVLEVIGTQGILRVDLKIEEAMGTPNSADVARRAVGFVNGGRRQ

pLDDT: mean 75.98, std 17.85, range [36.78, 97.12]

Foldseek 3Di:
DDPPPDPPPDKDKDKFFQDPVQWDDWDQDPPPPRDIDTDGDLAAWPDWDDDPQFWIWTHGPGIIMIIRHGPCVVVDPDDVVNVVVVVVVVVPVPDDD

=== Feature glossary ===
Feature key, reading from the visual/contextual features back to the raw sequence:

Rendered structure images. Six rendered views show the 3D structure from the faces of a cube — i.e. along ±x, ±y, ±z. Rendering representation is drawn randomly per protein from cartoon (secondary-structure ribbons), sticks (backbone bonds), or molecular surface; coloring is either N→C rainbow (blue at the N-terminus through red at the C-terminus) or one color per chain.

Contact-map, Ramachandran, and PAE plots. The contact map is a binary N×N matrix image: pixel (i, j) is dark where Cα_i and Cα_j are within 8 Å and |i−j|>4. Because the |i−j|>4 filter removes local helical contacts, off-diagonal stripes parallel to the main diagonal indicate parallel β-sheets; stripes perpendicular to it indicate antiparallel β-sheets. The Ramachandran plot scatters every residue's (φ, ψ) pair against the sterically allowed regions. The PAE heatmap renders the predicted-aligned-error matrix.

InterPro / GO / CATH / organism. Database cross-references. InterPro integrates a dozen domain/family signature databases into unified entries with residue-range hits. GO terms attach function/process/location labels with evidence codes. CATH codes position the fold in a four-level structural taxonomy. Organism is the NCBI-taxonomy species name.

Nearest PDB structures. The Foldseek neighbor list gives the closest experimentally determined structures in the PDB, ranked by structural alignment. TM-score near 1 means near-identical fold; near 0.3 means only rough topology match. This is how one finds what a novel AlphaFold prediction most resembles in the solved-structure universe.

Predicted aligned error. PAE(i, j) answers: if I align the predicted and true structures on residue i, how far off (in Å) do I expect residue j to be? A block-diagonal PAE matrix with low values on the blocks and high values off-diagonal is the signature of a multi-domain protein with confidently predicted domains but uncertain inter-domain orientation.

Solvent-accessible surface area. Accessible surface area quantifies burial. A residue with SASA near zero is packed into the hydrophobic core; one with SASA >100 Å² sits on the surface. Computed here via the Shrake–Rupley numerical algorithm with a 1.4 Å probe.

B-factor. B-factor (Debye–Waller factor) reflects atomic displacement in the crystal lattice. It is an experimental observable (units Å²), not a prediction; low values mean the atom is pinned down, high values mean it moves or is heterogeneous across the crystal.

pLDDT. For AlphaFold models, the B-factor field carries pLDDT — the model's own estimate of local accuracy on a 0–100 scale. Regions with pLDDT<50 should be treated as essentially unmodeled; they often correspond to intrinsically disordered segments.

Backbone torsions (φ/ψ). φ (phi) and ψ (psi) are the two rotatable backbone dihedrals per residue: φ is the C(i-1)–N–Cα–C torsion, ψ is the N–Cα–C–N(i+1) torsion, both in degrees on (−180°, 180°]. α-helical residues cluster near (−60°, −45°); β-strand residues near (−120°, +130°). A Ramachandran plot is simply a scatter of (φ, ψ) for every residue.

Radius of gyration, Cα contacts, bounding box. Radius of gyration (Rg) is the root-mean-square distance of Cα atoms from their centroid — a single number for overall size and compactness. A globular domain of N residues has Rg ≈ 2.2·N^0.38 Å; an extended or disordered chain has a much larger Rg. The Cα contact count is the number of residue pairs whose Cα atoms are within 8 Å and are more than four positions apart in sequence — a standard proxy for tertiary packing density. The bounding box is the smallest axis-aligned box enclosing all Cα atoms.

Secondary structure (3-state, P-SEA). Three-state secondary structure (P-SEA) collapses the eight DSSP classes into helix (a), strand (b), and coil (c). P-SEA assigns these from Cα geometry alone — distances and angles — without requiring backbone oxygens, so it works on any Cα trace.

Secondary structure (8-state, DSSP). DSSP 8-state secondary structure assigns each residue one of H (α-helix), G (3₁₀-helix), I (π-helix), E (extended β-strand), B (isolated β-bridge), T (hydrogen-bonded turn), S (bend), or '-' (coil). The assignment is computed from backbone hydrogen-bond geometry via the Kabsch–Sander algorithm.

Foldseek 3Di. A 3Di character summarizes, for each residue, the relative orientation of the Cα frame of its nearest spatial neighbor. Because it encodes fold topology rather than chemistry, 3Di alignments detect remote structural similarity that sequence alignment misses.

mmCIF coordinates. The mmCIF block holds the 3D Cartesian coordinates of each backbone atom (N, Cα, C, O) in ångströms. mmCIF is the PDB's canonical archive format — a tagged-loop text representation of the atomic model.

Sequence. Sequence gives the chain of amino acids in standard one-letter code (A=alanine, C=cysteine, …, Y=tyrosine), read N→C. It is the only feature that is directly encoded by the gene; all structural features are derived from the folded form of this sequence.